Protein AF-A0A534DNY2-F1 (afdb_monomer_lite)

Foldseek 3Di:
DLVLVLVLQLVLLVVLPVPDDLLVQLVQLVVQLVVVVVVVDDDPLNVVSPVQSPDPDVVSVCCLNNNPDPNSSVSSVPRSRSVVDDPVRSVVSVVVSVD

Structure (mmCIF, N/CA/C/O backbone):
data_AF-A0A534DNY2-F1
#
_entry.id   AF-A0A534DNY2-F1
#
loop_
_atom_site.group_PDB
_atom_site.id
_atom_site.type_symbol
_atom_site.label_atom_id
_atom_site.label_alt_id
_atom_site.label_comp_id
_atom_site.label_asym_id
_atom_site.label_entity_id
_atom_site.label_seq_id
_atom_site.pdbx_PDB_ins_code
_atom_site.Cartn_x
_atom_site.Cartn_y
_atom_site.Cartn_z
_atom_site.occupancy
_atom_site.B_iso_or_equiv
_atom_site.auth_seq_id
_atom_site.auth_comp_id
_atom_site.auth_asym_id
_atom_site.auth_atom_id
_atom_site.pdbx_PDB_model_num
ATOM 1 N N . MET A 1 1 ? 18.715 7.472 0.166 1.00 58.56 1 MET A N 1
ATOM 2 C CA . MET A 1 1 ? 17.621 8.016 -0.671 1.00 58.56 1 MET A CA 1
ATOM 3 C C . MET A 1 1 ? 16.550 6.997 -1.073 1.00 58.56 1 MET A C 1
ATOM 5 O O . MET A 1 1 ? 15.435 7.137 -0.596 1.00 58.56 1 MET A O 1
ATOM 9 N N . HIS A 1 2 ? 16.817 5.968 -1.900 1.00 68.69 2 HIS A N 1
ATOM 10 C CA . HIS A 1 2 ? 15.750 5.026 -2.321 1.00 68.69 2 HIS A CA 1
ATOM 11 C C . HIS A 1 2 ? 15.226 4.132 -1.180 1.00 68.69 2 HIS A C 1
ATOM 13 O O . HIS A 1 2 ? 14.023 3.907 -1.088 1.00 68.69 2 HIS A O 1
ATOM 19 N N . HIS A 1 3 ? 16.110 3.681 -0.283 1.00 77.69 3 HIS A N 1
ATOM 20 C CA . HIS A 1 3 ? 15.731 2.855 0.870 1.00 77.69 3 HIS A CA 1
ATOM 21 C C . HIS A 1 3 ? 14.932 3.619 1.936 1.00 77.69 3 HIS A C 1
ATOM 23 O O . HIS A 1 3 ? 13.964 3.082 2.459 1.00 77.69 3 HIS A O 1
ATOM 29 N N . GLU A 1 4 ? 15.287 4.872 2.234 1.00 84.75 4 GLU A N 1
ATOM 30 C CA . GLU A 1 4 ? 14.570 5.692 3.229 1.00 84.75 4 GLU A CA 1
ATOM 31 C C . GLU A 1 4 ? 13.147 6.017 2.763 1.00 84.75 4 GLU A C 1
ATOM 33 O O . GLU A 1 4 ? 12.193 5.908 3.530 1.00 84.75 4 GLU A O 1
ATOM 38 N N . LEU A 1 5 ? 12.989 6.349 1.475 1.00 88.12 5 LEU A N 1
ATOM 39 C CA . LEU A 1 5 ? 11.675 6.590 0.878 1.00 88.12 5 LEU A CA 1
ATOM 40 C C . LEU A 1 5 ? 10.803 5.331 0.874 1.00 88.12 5 LEU A C 1
ATOM 42 O O . LEU A 1 5 ? 9.593 5.432 1.083 1.00 88.12 5 LEU A O 1
ATOM 46 N N . ASP A 1 6 ? 11.385 4.155 0.626 1.00 92.69 6 ASP A N 1
ATOM 47 C CA . ASP A 1 6 ? 10.641 2.899 0.739 1.00 92.69 6 ASP A CA 1
ATOM 48 C C . ASP A 1 6 ? 10.231 2.607 2.187 1.00 92.69 6 ASP A C 1
ATOM 50 O O . ASP A 1 6 ? 9.070 2.291 2.435 1.00 92.69 6 ASP A O 1
ATOM 54 N N . GLU A 1 7 ? 11.132 2.781 3.154 1.00 93.00 7 GLU A N 1
ATOM 55 C CA . GLU A 1 7 ? 10.839 2.511 4.566 1.00 93.00 7 GLU A CA 1
ATOM 56 C C . GLU A 1 7 ? 9.743 3.441 5.115 1.00 93.00 7 GLU A C 1
ATOM 58 O O . GLU A 1 7 ? 8.852 3.002 5.849 1.00 93.00 7 GLU A O 1
ATOM 63 N N . LEU A 1 8 ? 9.724 4.705 4.684 1.00 92.19 8 LEU A N 1
ATOM 64 C CA . LEU A 1 8 ? 8.632 5.639 4.956 1.00 92.19 8 LEU A CA 1
ATOM 65 C C . LEU A 1 8 ? 7.297 5.135 4.387 1.00 92.19 8 LEU A C 1
ATOM 67 O O . LEU A 1 8 ? 6.286 5.090 5.092 1.00 92.19 8 LEU A O 1
ATOM 71 N N . ARG A 1 9 ? 7.278 4.695 3.125 1.00 93.12 9 ARG A N 1
ATOM 72 C CA . ARG A 1 9 ? 6.070 4.136 2.492 1.00 93.12 9 ARG A CA 1
ATOM 73 C C . ARG A 1 9 ? 5.616 2.847 3.165 1.00 93.12 9 ARG A C 1
ATOM 75 O O . ARG A 1 9 ? 4.415 2.643 3.316 1.00 93.12 9 ARG A O 1
ATOM 82 N N . ARG A 1 10 ? 6.550 2.007 3.613 1.00 95.88 10 ARG A N 1
ATOM 83 C CA . ARG A 1 10 ? 6.274 0.798 4.398 1.00 95.88 10 ARG A CA 1
ATOM 84 C C . ARG A 1 10 ? 5.683 1.144 5.766 1.00 95.88 10 ARG A C 1
ATOM 86 O O . ARG A 1 10 ? 4.764 0.470 6.219 1.00 95.88 10 ARG A O 1
ATOM 93 N N . THR A 1 11 ? 6.145 2.221 6.398 1.00 94.88 11 THR A N 1
ATOM 94 C CA . THR A 1 11 ? 5.581 2.735 7.656 1.00 94.88 11 THR A CA 1
ATOM 95 C C . THR A 1 11 ? 4.155 3.249 7.457 1.00 94.88 11 THR A C 1
ATOM 97 O O . THR A 1 11 ? 3.259 2.896 8.223 1.00 94.88 11 THR A O 1
ATOM 100 N N . MET A 1 12 ? 3.896 3.995 6.378 1.00 94.62 12 MET A N 1
ATOM 101 C CA . MET A 1 12 ? 2.531 4.379 5.996 1.00 94.62 12 MET A CA 1
ATOM 102 C C . MET A 1 12 ? 1.658 3.153 5.706 1.00 94.62 12 MET A C 1
ATOM 104 O O . MET A 1 12 ? 0.508 3.107 6.134 1.00 94.62 12 MET A O 1
ATOM 108 N N . ALA A 1 13 ? 2.196 2.146 5.012 1.00 96.12 13 ALA A N 1
ATOM 109 C CA . ALA A 1 13 ? 1.496 0.899 4.726 1.00 96.12 13 ALA A CA 1
ATOM 110 C C . ALA A 1 13 ? 1.119 0.153 6.013 1.00 96.12 13 ALA A C 1
ATOM 112 O O . ALA A 1 13 ? -0.015 -0.300 6.146 1.00 96.12 13 ALA A O 1
ATOM 113 N N . LEU A 1 14 ? 2.033 0.085 6.984 1.00 96.38 14 LEU A N 1
ATOM 114 C CA . LEU A 1 14 ? 1.776 -0.499 8.299 1.00 96.38 14 LEU A CA 1
ATOM 115 C C . LEU A 1 14 ? 0.638 0.226 9.023 1.00 96.38 14 LEU A C 1
ATOM 117 O O . LEU A 1 14 ? -0.231 -0.423 9.602 1.00 96.38 14 LEU A O 1
ATOM 121 N N . GLU A 1 15 ? 0.615 1.556 8.965 1.00 95.50 15 GLU A N 1
ATOM 122 C CA . GLU A 1 15 ? -0.452 2.336 9.589 1.00 95.50 15 GLU A CA 1
ATOM 123 C C . GLU A 1 15 ? -1.804 2.133 8.900 1.00 95.50 15 GLU A C 1
ATOM 125 O O . GLU A 1 15 ? -2.833 2.043 9.567 1.00 95.50 15 GLU A O 1
ATOM 130 N N . VAL A 1 16 ? -1.809 1.991 7.572 1.00 96.50 16 VAL A N 1
ATOM 131 C CA . VAL A 1 16 ? -3.013 1.630 6.817 1.00 96.50 16 VAL A CA 1
ATOM 132 C C . VAL A 1 16 ? -3.518 0.245 7.235 1.00 96.50 16 VAL A C 1
ATOM 134 O O . VAL A 1 16 ? -4.685 0.114 7.592 1.00 96.50 16 VAL A O 1
ATOM 137 N N . VAL A 1 17 ? -2.649 -0.770 7.261 1.00 96.62 17 VAL A N 1
ATOM 138 C CA . VAL A 1 17 ? -3.022 -2.150 7.635 1.00 96.62 17 VAL A CA 1
ATOM 139 C C . VAL A 1 17 ? -3.556 -2.236 9.069 1.00 96.62 17 VAL A C 1
ATOM 141 O O . VAL A 1 17 ? -4.433 -3.045 9.350 1.00 96.62 17 VAL A O 1
ATOM 144 N N . ARG A 1 18 ? -3.079 -1.385 9.984 1.00 95.69 18 ARG A N 1
ATOM 145 C CA . ARG A 1 18 ? -3.587 -1.325 11.365 1.00 95.69 18 ARG A CA 1
ATOM 146 C C . ARG A 1 18 ? -4.984 -0.719 11.491 1.00 95.69 18 ARG A C 1
ATOM 148 O O . ARG A 1 18 ? -5.678 -1.027 12.455 1.00 95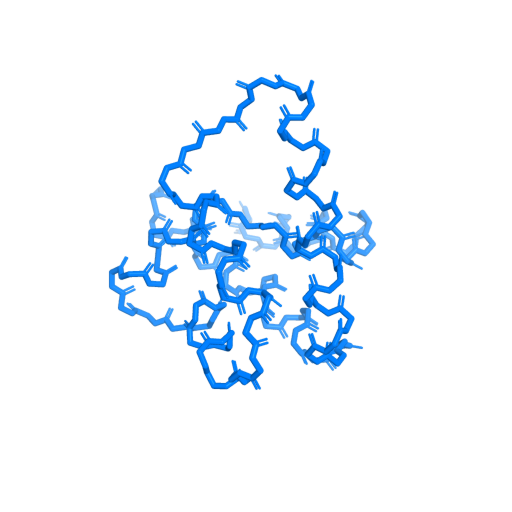.69 18 ARG A O 1
ATOM 155 N N . ARG A 1 19 ? -5.366 0.182 10.582 1.00 95.50 19 ARG A N 1
ATOM 156 C CA . ARG A 1 19 ? -6.588 0.998 10.699 1.00 95.50 19 ARG A CA 1
ATOM 157 C C . ARG A 1 19 ? -7.727 0.542 9.797 1.00 95.50 19 ARG A C 1
ATOM 159 O O . ARG A 1 19 ? -8.876 0.836 10.109 1.00 95.50 19 ARG A O 1
ATOM 166 N N . PHE A 1 20 ? -7.415 -0.124 8.691 1.00 96.88 20 PHE A N 1
ATOM 167 C CA . PHE A 1 20 ? -8.378 -0.437 7.643 1.00 96.88 20 PHE A CA 1
ATOM 168 C C . PHE A 1 20 ? -8.395 -1.929 7.342 1.00 96.88 20 PHE A C 1
ATOM 170 O O . PHE A 1 20 ? -7.371 -2.610 7.363 1.00 96.88 20 PHE A O 1
ATOM 177 N N . THR A 1 21 ? -9.578 -2.432 7.020 1.00 97.50 21 THR A N 1
ATOM 178 C CA . THR A 1 21 ? -9.762 -3.809 6.566 1.00 97.50 21 THR A CA 1
ATOM 179 C C . THR A 1 21 ? -9.160 -4.008 5.169 1.00 97.50 21 THR A C 1
ATOM 181 O O . THR A 1 21 ? -9.118 -3.059 4.378 1.00 97.50 21 THR A O 1
ATOM 184 N N . PRO A 1 22 ? -8.778 -5.242 4.788 1.00 97.75 22 PRO A N 1
ATOM 185 C CA . PRO A 1 22 ? -8.329 -5.540 3.425 1.00 97.75 22 PRO A CA 1
ATOM 186 C C . PRO A 1 22 ? -9.305 -5.047 2.355 1.00 97.75 22 PRO A C 1
ATOM 188 O O . PRO A 1 22 ? -8.898 -4.463 1.354 1.00 97.75 22 PRO A O 1
ATOM 191 N N . ARG A 1 23 ? -10.615 -5.185 2.601 1.00 97.06 23 ARG A N 1
ATOM 192 C CA . ARG A 1 23 ? -11.664 -4.705 1.694 1.00 97.06 23 ARG A CA 1
ATOM 193 C C . ARG A 1 23 ? -11.597 -3.193 1.458 1.00 97.06 23 ARG A C 1
ATOM 195 O O . ARG A 1 23 ? -11.723 -2.747 0.321 1.00 97.06 23 ARG A O 1
ATOM 202 N N . GLU A 1 24 ? -11.415 -2.403 2.513 1.00 97.31 24 GLU A N 1
ATOM 203 C CA . GLU A 1 24 ? -11.299 -0.940 2.411 1.00 97.31 24 GLU A CA 1
ATOM 204 C C . GLU A 1 24 ? -10.009 -0.526 1.702 1.00 97.31 24 GLU A C 1
ATOM 206 O O . GLU A 1 24 ? -10.022 0.381 0.868 1.00 97.31 24 GLU A O 1
ATOM 211 N N . ILE A 1 25 ? -8.911 -1.236 1.973 1.00 98.06 25 ILE A N 1
ATOM 212 C CA . ILE A 1 25 ? -7.622 -1.030 1.307 1.00 98.06 25 ILE A CA 1
ATOM 213 C C . ILE A 1 25 ? -7.754 -1.272 -0.197 1.00 98.06 25 ILE A C 1
ATOM 215 O O . ILE A 1 25 ? -7.404 -0.392 -0.985 1.00 98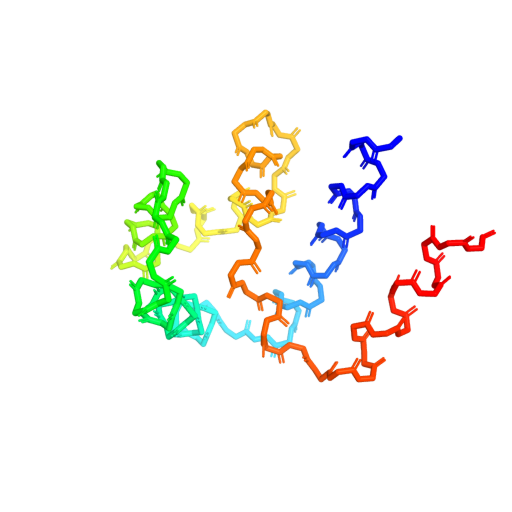.06 25 ILE A O 1
ATOM 219 N N . ARG A 1 26 ? -8.324 -2.411 -0.607 1.00 98.06 26 ARG A N 1
ATOM 220 C CA . ARG A 1 26 ? -8.586 -2.741 -2.019 1.00 98.06 26 ARG A CA 1
ATOM 221 C C . ARG A 1 26 ? -9.432 -1.666 -2.695 1.00 98.06 26 ARG A C 1
ATOM 223 O O . ARG A 1 26 ? -9.056 -1.158 -3.750 1.00 98.06 26 ARG A O 1
ATOM 230 N N . ALA A 1 27 ? -10.529 -1.258 -2.056 1.00 96.38 27 ALA A N 1
ATOM 231 C CA . ALA A 1 27 ? -11.405 -0.213 -2.579 1.00 96.38 27 ALA A CA 1
ATOM 232 C C . ALA A 1 27 ? -10.660 1.116 -2.796 1.00 96.38 27 ALA A C 1
ATOM 234 O O . ALA A 1 27 ? -10.823 1.750 -3.843 1.00 96.38 27 ALA A O 1
ATOM 235 N N . GLN A 1 28 ? -9.799 1.521 -1.855 1.00 95.56 28 GLN A N 1
ATOM 236 C CA . GLN A 1 28 ? -8.981 2.719 -2.030 1.00 95.56 28 GLN A CA 1
ATOM 237 C C . GLN A 1 28 ? -7.990 2.570 -3.183 1.00 95.56 28 GLN A C 1
ATOM 239 O O . GLN A 1 28 ? -7.855 3.504 -3.980 1.00 95.56 28 GLN A O 1
ATOM 244 N N . ILE A 1 29 ? -7.279 1.441 -3.256 1.00 96.25 29 ILE A N 1
ATOM 245 C CA . ILE A 1 29 ? -6.280 1.191 -4.298 1.00 96.25 29 ILE A CA 1
ATOM 246 C C . ILE A 1 29 ? -6.937 1.358 -5.668 1.00 96.25 29 ILE A C 1
ATOM 248 O O . ILE A 1 29 ? -6.491 2.190 -6.458 1.00 96.25 29 ILE A O 1
ATOM 252 N N . LEU A 1 30 ? -8.061 0.679 -5.904 1.00 95.62 30 LEU A N 1
ATOM 253 C CA . LEU A 1 30 ? -8.806 0.770 -7.160 1.00 95.62 30 LEU A CA 1
ATOM 254 C C . LEU A 1 30 ? -9.285 2.199 -7.445 1.00 95.62 30 LEU A C 1
ATOM 256 O O . LEU A 1 30 ? -9.095 2.709 -8.551 1.00 95.62 30 LEU A O 1
ATOM 260 N N . ALA A 1 31 ? -9.836 2.900 -6.449 1.00 93.94 31 ALA A N 1
ATOM 261 C CA . ALA A 1 31 ? -10.273 4.287 -6.613 1.00 93.94 31 ALA A CA 1
ATOM 262 C C . ALA A 1 31 ? -9.118 5.226 -7.011 1.00 93.94 31 ALA A C 1
ATOM 264 O O . ALA A 1 31 ? -9.291 6.110 -7.859 1.00 93.94 31 ALA A O 1
ATOM 265 N N . ASN A 1 32 ? -7.936 5.037 -6.422 1.00 92.75 32 ASN A N 1
ATOM 266 C CA . ASN A 1 32 ? -6.735 5.800 -6.749 1.00 92.75 32 ASN A CA 1
ATOM 267 C C . ASN A 1 32 ? -6.211 5.471 -8.148 1.00 92.75 32 ASN A C 1
ATOM 269 O O . ASN A 1 32 ? -5.988 6.395 -8.932 1.00 92.75 32 ASN A O 1
ATOM 273 N N . LEU A 1 33 ? -6.100 4.188 -8.499 1.00 92.88 33 LEU A N 1
ATOM 274 C CA . LEU A 1 33 ? -5.671 3.756 -9.831 1.00 92.88 33 LEU A CA 1
ATOM 275 C C . LEU A 1 33 ? -6.614 4.287 -10.921 1.00 92.88 33 LEU A C 1
ATOM 277 O O . LEU A 1 33 ? -6.153 4.820 -11.930 1.00 92.88 33 LEU A O 1
ATOM 281 N N . HIS A 1 34 ? -7.932 4.260 -10.697 1.00 91.75 34 HIS A N 1
ATOM 282 C CA . HIS A 1 34 ? -8.912 4.856 -11.611 1.00 91.75 34 HIS A CA 1
ATOM 283 C C . HIS A 1 34 ? -8.760 6.375 -11.767 1.00 91.75 34 HIS A C 1
ATOM 285 O O . HIS A 1 34 ? -9.058 6.919 -12.836 1.00 91.75 34 HIS A O 1
ATOM 291 N N . ARG A 1 35 ? -8.335 7.098 -10.723 1.00 89.81 35 ARG A N 1
ATOM 292 C CA . ARG A 1 35 ? -8.032 8.534 -10.832 1.00 89.81 35 ARG A CA 1
ATOM 293 C C . ARG A 1 35 ? -6.748 8.779 -11.617 1.00 89.81 35 ARG A C 1
ATOM 295 O O . ARG A 1 35 ? -6.767 9.605 -12.523 1.00 89.81 35 ARG A O 1
ATOM 302 N N . TRP A 1 36 ? -5.673 8.052 -11.325 1.00 88.56 36 TRP A N 1
ATOM 303 C CA . TRP A 1 36 ? -4.388 8.219 -12.011 1.00 88.56 36 TRP A CA 1
ATOM 304 C C . TRP A 1 36 ? -4.458 7.831 -13.487 1.00 88.56 36 TRP A C 1
ATOM 306 O O . TRP A 1 36 ? -3.933 8.548 -14.337 1.00 88.56 36 TRP A O 1
ATOM 316 N N . ARG A 1 37 ? -5.221 6.781 -13.819 1.00 86.94 37 ARG A N 1
ATOM 317 C CA . ARG A 1 37 ? -5.497 6.392 -15.208 1.00 86.94 37 ARG A CA 1
ATOM 318 C C . ARG A 1 37 ? -6.123 7.530 -16.012 1.00 86.94 37 ARG A C 1
ATOM 320 O O . ARG A 1 37 ? -5.754 7.743 -17.160 1.00 86.94 37 ARG A O 1
ATOM 327 N N . ARG A 1 38 ? -7.040 8.293 -15.405 1.00 86.44 38 ARG A N 1
ATOM 328 C CA . ARG A 1 38 ? -7.658 9.472 -16.037 1.00 86.44 38 ARG A CA 1
ATOM 329 C C . ARG A 1 38 ? -6.689 10.643 -16.221 1.00 86.44 38 ARG A C 1
ATOM 331 O O . ARG A 1 38 ? -6.949 11.501 -17.052 1.00 86.44 38 ARG A O 1
ATOM 338 N N . GLN A 1 39 ? -5.588 10.672 -15.474 1.00 85.62 39 GLN A N 1
ATOM 339 C CA . GLN A 1 39 ? -4.529 11.681 -15.576 1.00 85.62 39 GLN A CA 1
ATOM 340 C C . GLN A 1 39 ? -3.417 11.279 -16.563 1.00 85.62 39 GLN A C 1
ATOM 342 O O . GLN A 1 39 ? -2.444 12.010 -16.712 1.00 85.62 39 GLN A O 1
ATOM 347 N N . GLY A 1 40 ? -3.554 10.133 -17.244 1.00 81.44 40 GLY A N 1
ATOM 348 C CA . GLY A 1 40 ? -2.628 9.685 -18.289 1.00 81.44 40 GLY A CA 1
ATOM 349 C C . GLY A 1 40 ? -1.357 9.000 -17.782 1.00 81.44 40 GLY A C 1
ATOM 350 O O . GLY A 1 40 ? -0.492 8.670 -18.588 1.00 81.44 40 GLY A O 1
ATOM 351 N N . VAL A 1 41 ? -1.234 8.750 -16.474 1.00 70.50 41 VAL A N 1
ATOM 352 C CA . VAL A 1 41 ? -0.086 8.034 -15.901 1.00 70.50 41 VAL A CA 1
ATOM 353 C C . VAL A 1 41 ? -0.461 6.563 -15.728 1.00 70.50 41 VAL A C 1
ATOM 355 O O . VAL A 1 41 ? -1.323 6.226 -14.915 1.00 70.50 41 VAL A O 1
ATOM 358 N N . TRP A 1 42 ? 0.169 5.683 -16.509 1.00 73.50 42 TRP A N 1
ATOM 359 C CA . TRP A 1 42 ? -0.020 4.233 -16.423 1.00 73.50 42 TRP A CA 1
ATOM 360 C C . TRP A 1 42 ? 1.311 3.505 -16.623 1.00 73.50 42 TRP A C 1
ATOM 362 O O . TRP A 1 42 ? 2.009 3.746 -17.605 1.00 73.50 42 TRP A O 1
ATOM 372 N N . GLY A 1 43 ? 1.661 2.607 -15.703 1.00 78.69 43 GLY A N 1
ATOM 373 C CA . GLY A 1 43 ? 2.885 1.801 -15.763 1.00 78.69 43 GLY A CA 1
ATOM 374 C C . GLY A 1 43 ? 2.651 0.370 -15.280 1.00 78.69 43 GLY A C 1
ATOM 375 O O . GLY A 1 43 ? 1.580 0.059 -14.766 1.00 78.69 43 GLY A O 1
ATOM 376 N N . ALA A 1 44 ? 3.653 -0.503 -15.419 1.00 84.94 44 ALA A N 1
ATOM 377 C CA . ALA A 1 44 ? 3.541 -1.926 -15.065 1.00 84.94 44 ALA A CA 1
ATOM 378 C C . ALA A 1 44 ? 3.048 -2.152 -13.621 1.00 84.94 44 ALA A C 1
ATOM 380 O O . ALA A 1 44 ? 2.085 -2.884 -13.413 1.00 84.94 44 ALA A O 1
ATOM 381 N N . ALA A 1 45 ? 3.595 -1.404 -12.657 1.00 86.81 45 ALA A N 1
ATOM 382 C CA . ALA A 1 45 ? 3.193 -1.491 -11.251 1.00 86.81 45 ALA A CA 1
ATOM 383 C C . ALA A 1 45 ? 1.705 -1.163 -11.006 1.00 86.81 45 ALA A C 1
ATOM 385 O O . ALA A 1 45 ? 1.126 -1.621 -10.030 1.00 86.81 45 ALA A O 1
ATOM 386 N N . TYR A 1 46 ? 1.061 -0.387 -11.885 1.00 89.81 46 TYR A N 1
ATOM 387 C CA . TYR A 1 46 ? -0.343 0.012 -11.729 1.00 89.81 46 TYR A CA 1
ATOM 388 C C . TYR A 1 46 ? -1.262 -1.157 -12.047 1.00 89.81 46 TYR A C 1
ATOM 390 O O . TYR A 1 46 ? -2.249 -1.369 -11.349 1.00 89.81 46 TYR A O 1
ATOM 398 N N . LYS A 1 47 ? -0.915 -1.912 -13.095 1.00 91.94 47 LYS A N 1
ATOM 399 C CA . LYS A 1 47 ? -1.622 -3.137 -13.443 1.00 91.94 47 LYS A CA 1
ATOM 400 C C . LYS A 1 47 ? -1.462 -4.174 -12.337 1.00 91.94 47 LYS A C 1
ATOM 402 O O . LYS A 1 47 ? -2.454 -4.728 -11.903 1.00 91.94 47 LYS A O 1
ATOM 407 N N . GLU A 1 48 ? -0.252 -4.351 -11.820 1.00 95.56 48 GLU A N 1
ATOM 408 C CA . GLU A 1 48 ? -0.013 -5.292 -10.721 1.00 95.56 48 GLU A CA 1
ATOM 409 C C . GLU A 1 48 ? -0.794 -4.914 -9.456 1.00 95.56 48 GLU A C 1
ATOM 411 O O . GLU A 1 48 ? -1.42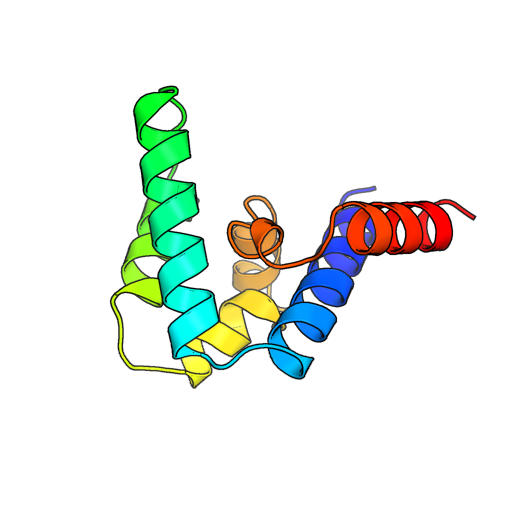8 -5.766 -8.849 1.00 95.56 48 GLU A O 1
ATOM 416 N N . TRP A 1 49 ? -0.840 -3.628 -9.089 1.00 96.44 49 TRP A N 1
ATOM 417 C CA . TRP A 1 49 ? -1.693 -3.178 -7.985 1.00 96.44 49 TRP A CA 1
ATOM 418 C C . TRP A 1 49 ? -3.185 -3.387 -8.249 1.00 96.44 49 TRP A C 1
ATOM 420 O O . TRP A 1 49 ? -3.928 -3.635 -7.300 1.00 96.44 49 TRP A O 1
ATOM 430 N N . GLN A 1 50 ? -3.632 -3.262 -9.501 1.00 95.50 50 GLN A N 1
ATOM 431 C CA . GLN A 1 50 ? -5.010 -3.561 -9.880 1.00 95.50 50 GLN A CA 1
ATOM 432 C C . GLN A 1 50 ? -5.299 -5.056 -9.710 1.00 95.50 50 GLN A C 1
ATOM 434 O O . GLN A 1 50 ? -6.259 -5.392 -9.027 1.00 95.50 50 GLN A O 1
ATOM 439 N N . ASP A 1 51 ? -4.440 -5.921 -10.249 1.00 96.62 51 ASP A N 1
ATOM 440 C CA . ASP A 1 51 ? -4.576 -7.378 -10.170 1.00 96.62 51 ASP A CA 1
ATOM 441 C C . ASP A 1 51 ? -4.593 -7.839 -8.697 1.00 96.62 51 ASP A C 1
ATOM 443 O O . ASP A 1 51 ? -5.509 -8.548 -8.276 1.00 96.62 51 ASP A O 1
ATOM 447 N N . ILE A 1 52 ? -3.661 -7.332 -7.875 1.00 97.25 52 ILE A N 1
ATOM 448 C CA . ILE A 1 52 ? -3.618 -7.591 -6.427 1.00 97.25 52 ILE A CA 1
ATOM 449 C C . ILE A 1 52 ? -4.914 -7.136 -5.760 1.00 97.25 52 ILE A C 1
ATOM 451 O O . ILE A 1 52 ? -5.458 -7.872 -4.945 1.00 97.25 52 ILE A O 1
ATOM 455 N N . ALA A 1 53 ? -5.415 -5.932 -6.064 1.00 96.56 53 ALA A N 1
ATOM 456 C CA . ALA A 1 53 ? -6.588 -5.368 -5.397 1.00 96.56 53 ALA A CA 1
ATOM 457 C C . ALA A 1 53 ? -7.914 -6.023 -5.821 1.00 96.56 53 ALA A C 1
ATOM 459 O O . ALA A 1 53 ? -8.823 -6.108 -4.993 1.00 96.56 53 ALA A O 1
ATOM 460 N N . GLU A 1 54 ? -8.023 -6.486 -7.068 1.00 96.88 54 GLU A N 1
ATOM 461 C CA . GLU A 1 54 ? -9.166 -7.250 -7.591 1.00 96.88 54 GLU A CA 1
ATOM 462 C C . GLU A 1 54 ? -9.181 -8.702 -7.087 1.00 96.88 54 GLU A C 1
ATOM 464 O O . GLU A 1 54 ? -10.247 -9.317 -7.018 1.00 96.88 54 GLU A O 1
ATOM 469 N N . GLY A 1 55 ? -8.021 -9.236 -6.693 1.00 94.69 55 GLY A N 1
ATOM 470 C CA . GLY A 1 55 ? -7.897 -10.542 -6.055 1.00 94.69 55 GLY A CA 1
ATOM 471 C C . GLY A 1 55 ? -8.572 -10.637 -4.679 1.00 94.69 55 GLY A C 1
ATOM 472 O O . GLY A 1 55 ? -8.961 -9.644 -4.061 1.00 94.69 55 GLY A O 1
ATOM 473 N N . LEU A 1 56 ? -8.687 -11.871 -4.178 1.00 91.81 56 LEU A N 1
ATOM 474 C CA . LEU A 1 56 ? -9.234 -12.185 -2.847 1.00 91.81 56 LEU A CA 1
ATOM 475 C C . LEU A 1 56 ? -8.155 -12.606 -1.835 1.00 91.81 56 LEU A C 1
ATOM 477 O O . LEU A 1 56 ? -8.477 -12.871 -0.680 1.00 91.81 56 LEU A O 1
ATOM 481 N N . ASP A 1 57 ? -6.891 -12.683 -2.257 1.00 97.12 57 ASP A N 1
ATOM 482 C CA . ASP A 1 57 ? -5.782 -13.085 -1.393 1.00 97.12 57 ASP A CA 1
ATOM 483 C C . ASP A 1 57 ? -5.272 -11.888 -0.578 1.00 97.12 57 ASP A C 1
ATOM 485 O O . ASP A 1 57 ? -4.601 -10.982 -1.084 1.00 97.12 57 ASP A O 1
ATOM 489 N N . ASP A 1 58 ? -5.639 -11.846 0.701 1.00 97.56 58 ASP A N 1
ATOM 490 C CA . ASP A 1 58 ? -5.177 -10.814 1.633 1.00 97.56 58 ASP A CA 1
ATOM 491 C C . ASP A 1 58 ? -3.686 -10.956 1.971 1.00 97.56 58 ASP A C 1
ATOM 493 O O . ASP A 1 58 ? -3.025 -9.958 2.260 1.00 97.56 58 ASP A O 1
ATOM 497 N N . GLY A 1 59 ? -3.132 -12.168 1.882 1.00 97.75 59 GLY A N 1
ATOM 498 C CA . GLY A 1 59 ? -1.704 -12.417 2.040 1.00 97.75 59 GLY A CA 1
ATOM 499 C C . GLY A 1 59 ? -0.891 -11.749 0.936 1.00 97.75 59 GLY A C 1
ATOM 500 O O . GLY A 1 59 ? 0.096 -11.078 1.234 1.00 97.75 59 GLY A O 1
ATOM 501 N N . GLU A 1 60 ? -1.342 -11.848 -0.315 1.00 97.62 60 GLU A N 1
ATOM 502 C CA . GLU A 1 60 ? -0.720 -11.168 -1.458 1.00 97.62 60 GLU A CA 1
ATOM 503 C C . GLU A 1 60 ? -0.759 -9.639 -1.299 1.00 97.62 60 GLU A C 1
ATOM 505 O O . GLU A 1 60 ? 0.258 -8.957 -1.469 1.00 97.62 60 GLU A O 1
ATOM 510 N N . LEU A 1 61 ? -1.905 -9.096 -0.873 1.00 98.25 61 LEU A N 1
ATOM 511 C CA . LEU A 1 61 ? -2.057 -7.668 -0.589 1.00 98.25 61 LEU A CA 1
ATOM 512 C C . LEU A 1 61 ? -1.073 -7.197 0.493 1.00 98.25 61 LEU A C 1
ATOM 514 O O . LEU A 1 61 ? -0.378 -6.192 0.319 1.00 98.25 61 LEU A O 1
ATOM 518 N N . PHE A 1 62 ? -0.987 -7.920 1.609 1.00 98.06 62 PHE A N 1
ATOM 519 C CA . PHE A 1 62 ? -0.085 -7.563 2.700 1.00 98.06 62 PHE A CA 1
ATOM 520 C C . PHE A 1 62 ? 1.386 -7.767 2.344 1.00 98.06 62 PHE A C 1
ATOM 522 O O . PHE A 1 62 ? 2.215 -6.958 2.763 1.00 98.06 62 PHE A O 1
ATOM 529 N N . ALA A 1 63 ? 1.721 -8.779 1.545 1.00 97.88 63 ALA A N 1
ATOM 530 C CA . ALA A 1 63 ? 3.075 -8.983 1.045 1.00 97.88 63 ALA A CA 1
ATOM 531 C C . ALA A 1 63 ? 3.528 -7.793 0.186 1.00 97.88 63 ALA A C 1
ATOM 533 O O . ALA A 1 63 ? 4.598 -7.236 0.433 1.00 97.88 63 ALA A O 1
ATOM 534 N N . ALA A 1 64 ? 2.683 -7.311 -0.728 1.00 97.38 64 ALA A N 1
ATOM 535 C CA . ALA A 1 64 ? 2.980 -6.121 -1.527 1.00 97.38 64 ALA A CA 1
ATOM 536 C C . ALA A 1 64 ? 3.128 -4.849 -0.668 1.00 97.38 64 ALA A C 1
ATOM 538 O O . ALA A 1 64 ? 3.993 -4.005 -0.913 1.00 97.38 64 ALA A O 1
ATOM 539 N N . MET A 1 65 ? 2.308 -4.709 0.377 1.00 97.56 65 MET A N 1
ATOM 540 C CA . MET A 1 65 ? 2.321 -3.539 1.259 1.00 97.56 65 MET A CA 1
ATOM 541 C C . MET A 1 65 ? 3.481 -3.530 2.264 1.00 97.56 65 MET A C 1
ATOM 543 O O . MET A 1 65 ? 4.051 -2.472 2.521 1.00 97.56 65 MET A O 1
ATOM 547 N N . LEU A 1 66 ? 3.838 -4.675 2.845 1.00 97.44 66 LEU A N 1
ATOM 548 C CA . LEU A 1 66 ? 4.723 -4.762 4.017 1.00 97.44 66 LEU A CA 1
ATOM 549 C C . LEU A 1 66 ? 6.006 -5.561 3.771 1.00 97.44 66 LEU A C 1
ATOM 551 O O . LEU A 1 66 ? 6.931 -5.471 4.585 1.00 97.44 66 LEU A O 1
ATOM 555 N N . GLY A 1 67 ? 6.067 -6.327 2.679 1.00 96.50 67 GLY A N 1
ATOM 556 C CA . GLY A 1 67 ? 7.196 -7.182 2.325 1.00 96.50 67 GLY A CA 1
ATOM 557 C C . GLY A 1 67 ? 8.493 -6.399 2.144 1.00 96.50 67 GLY A C 1
ATOM 558 O O . GLY A 1 67 ? 8.487 -5.206 1.845 1.00 96.50 67 GLY A O 1
ATOM 559 N N . ARG A 1 68 ? 9.627 -7.064 2.347 1.00 95.31 68 ARG A N 1
ATOM 560 C CA . ARG A 1 68 ? 10.966 -6.458 2.218 1.00 95.31 68 ARG A CA 1
ATOM 561 C C . ARG A 1 68 ? 11.725 -6.937 0.981 1.00 95.31 68 ARG A C 1
ATOM 563 O O . ARG A 1 68 ? 12.847 -6.495 0.766 1.00 95.31 68 ARG A O 1
ATOM 570 N N . ASP A 1 69 ? 11.134 -7.840 0.205 1.00 94.56 69 ASP A N 1
ATOM 571 C CA . ASP A 1 69 ? 11.707 -8.281 -1.061 1.00 94.56 69 ASP A CA 1
ATOM 572 C C . ASP A 1 69 ? 11.661 -7.169 -2.122 1.00 94.56 69 ASP A C 1
ATOM 574 O O . ASP A 1 69 ? 10.935 -6.176 -2.004 1.00 94.56 69 ASP A O 1
ATOM 578 N N . GLU A 1 70 ? 12.462 -7.341 -3.172 1.00 93.25 70 GLU A N 1
ATOM 579 C CA . GLU A 1 70 ? 12.577 -6.370 -4.263 1.00 93.25 70 GLU A CA 1
ATOM 580 C C . GLU A 1 70 ? 11.235 -6.090 -4.945 1.00 93.25 70 GLU A C 1
ATOM 582 O O . GLU A 1 70 ? 10.991 -4.967 -5.392 1.00 93.25 70 GLU A O 1
ATOM 587 N N . ASN A 1 71 ? 10.345 -7.085 -4.998 1.00 93.56 71 ASN A N 1
ATOM 588 C CA . ASN A 1 71 ? 9.039 -6.937 -5.616 1.00 93.56 71 ASN A CA 1
ATOM 589 C C . ASN A 1 71 ? 8.155 -5.975 -4.811 1.00 93.56 71 ASN A C 1
ATOM 591 O O . ASN A 1 71 ? 7.609 -5.024 -5.369 1.00 93.56 71 ASN A O 1
ATOM 595 N N . ALA A 1 72 ? 8.082 -6.159 -3.494 1.00 95.31 72 ALA A N 1
ATOM 596 C CA . ALA A 1 72 ? 7.342 -5.292 -2.588 1.00 95.31 72 ALA A CA 1
ATOM 597 C C . ALA A 1 72 ? 7.920 -3.864 -2.560 1.00 95.31 72 ALA A C 1
ATOM 599 O O . ALA A 1 72 ? 7.167 -2.890 -2.630 1.00 95.31 72 ALA A O 1
ATOM 600 N N . VAL A 1 73 ? 9.252 -3.726 -2.539 1.00 94.31 73 VAL A N 1
ATOM 601 C CA . VAL A 1 73 ? 9.946 -2.423 -2.613 1.00 94.31 73 VAL A CA 1
ATOM 602 C C . VAL A 1 73 ? 9.611 -1.697 -3.919 1.00 94.31 73 VAL A C 1
ATOM 604 O O . VAL A 1 73 ? 9.293 -0.505 -3.923 1.00 94.31 73 VAL A O 1
ATOM 607 N N . ARG A 1 74 ? 9.646 -2.408 -5.052 1.00 94.44 74 ARG A N 1
ATOM 608 C CA . ARG A 1 74 ? 9.293 -1.857 -6.366 1.00 94.44 74 ARG A CA 1
ATOM 609 C C . ARG A 1 74 ? 7.825 -1.445 -6.422 1.00 94.44 74 ARG A C 1
ATOM 611 O O . ARG A 1 74 ? 7.534 -0.332 -6.859 1.00 94.44 74 ARG A O 1
ATOM 618 N N . LEU A 1 75 ? 6.910 -2.299 -5.964 1.00 94.81 75 LEU A N 1
ATOM 619 C CA . LEU A 1 75 ? 5.475 -2.012 -5.962 1.00 94.81 75 LEU A CA 1
ATOM 620 C C . LEU A 1 75 ? 5.151 -0.782 -5.118 1.00 94.81 75 LEU A C 1
ATOM 622 O O . LEU A 1 75 ? 4.404 0.080 -5.580 1.00 94.81 75 LEU A O 1
ATOM 626 N N . ARG A 1 76 ? 5.761 -0.632 -3.936 1.00 94.81 76 ARG A N 1
ATOM 627 C CA . ARG A 1 76 ? 5.561 0.542 -3.073 1.00 94.81 76 ARG A CA 1
ATOM 628 C C . ARG A 1 76 ? 6.018 1.859 -3.687 1.00 94.81 76 ARG A C 1
ATOM 630 O O . ARG A 1 76 ? 5.588 2.906 -3.207 1.00 94.81 76 ARG A O 1
ATOM 637 N N . GLN A 1 77 ? 6.813 1.868 -4.759 1.00 90.81 77 GLN A N 1
ATOM 638 C CA . GLN A 1 77 ? 7.148 3.120 -5.450 1.00 90.81 77 GLN A CA 1
ATOM 639 C C . GLN A 1 77 ? 5.904 3.862 -5.950 1.00 90.81 77 GLN A C 1
ATOM 641 O O . GLN A 1 77 ? 5.845 5.091 -5.888 1.00 90.81 77 GLN A O 1
ATOM 646 N N . SER A 1 78 ? 4.887 3.108 -6.362 1.00 86.75 78 SER A N 1
ATOM 647 C CA . SER A 1 78 ? 3.515 3.572 -6.520 1.00 86.75 78 SER A CA 1
ATOM 648 C C . SER A 1 78 ? 2.723 3.091 -5.308 1.00 86.75 78 SER A C 1
ATOM 650 O O . SER A 1 78 ? 2.384 1.921 -5.251 1.00 86.75 78 SER A O 1
ATOM 652 N N . ALA A 1 79 ? 2.452 3.950 -4.324 1.00 90.56 79 ALA A N 1
ATOM 653 C CA . ALA A 1 79 ? 1.761 3.575 -3.083 1.00 90.56 79 ALA A CA 1
ATOM 654 C C . ALA A 1 79 ? 0.262 3.973 -3.112 1.00 90.56 79 ALA A C 1
ATOM 656 O O . ALA A 1 79 ? -0.127 4.947 -2.455 1.00 90.56 79 ALA A O 1
ATOM 657 N N . PRO A 1 80 ? -0.615 3.269 -3.865 1.00 93.50 80 PRO A N 1
ATOM 658 C CA . PRO A 1 80 ? -2.017 3.650 -4.071 1.00 93.50 80 PRO A CA 1
ATOM 659 C C . PRO A 1 80 ? -2.893 3.525 -2.819 1.00 93.50 80 PRO A C 1
ATOM 661 O O . PRO A 1 80 ? -4.057 3.907 -2.855 1.00 93.50 80 PRO A O 1
ATOM 664 N N . PHE A 1 81 ? -2.362 3.041 -1.701 1.00 93.06 81 PHE A N 1
ATOM 665 C CA . PHE A 1 81 ? -3.080 2.906 -0.432 1.00 93.06 81 PHE A CA 1
ATOM 666 C C . PHE A 1 81 ? -2.923 4.123 0.498 1.00 93.06 81 PHE A C 1
ATOM 668 O O . PHE A 1 81 ? -3.746 4.314 1.388 1.00 93.06 81 PHE A O 1
ATOM 675 N N . VAL A 1 82 ? -1.923 4.994 0.285 1.00 88.19 82 VAL A N 1
ATOM 676 C CA . VAL A 1 82 ? -1.638 6.142 1.182 1.00 88.19 82 VAL A CA 1
ATOM 677 C C . VAL A 1 82 ? -2.812 7.124 1.263 1.00 88.19 82 VAL A C 1
ATOM 679 O O . VAL A 1 82 ? -2.990 7.793 2.276 1.00 88.19 82 VAL A O 1
ATOM 682 N N . GLY A 1 83 ? -3.665 7.163 0.235 1.00 84.69 83 GLY A N 1
ATOM 683 C CA . GLY A 1 83 ? -4.870 7.998 0.208 1.00 84.69 83 GLY A CA 1
ATOM 684 C C . GLY A 1 83 ? -5.913 7.690 1.292 1.00 84.69 83 GLY A C 1
ATOM 685 O O . GLY A 1 83 ? -6.832 8.488 1.445 1.00 84.69 83 GLY A O 1
ATOM 686 N N . LEU A 1 84 ? -5.784 6.575 2.024 1.00 87.38 84 LEU A N 1
ATOM 687 C CA . LEU A 1 84 ? -6.611 6.261 3.198 1.00 87.38 84 LEU A CA 1
ATOM 688 C C . LEU A 1 84 ? -6.211 7.047 4.450 1.00 87.38 84 LEU A C 1
ATOM 690 O O . LEU A 1 84 ? -7.039 7.263 5.333 1.00 87.38 84 LEU A O 1
ATOM 694 N N . LEU A 1 85 ? -4.947 7.456 4.564 1.00 86.88 85 LEU A N 1
ATOM 695 C CA . LEU A 1 85 ? -4.487 8.186 5.738 1.00 86.88 85 LEU A CA 1
ATOM 696 C C . LEU A 1 85 ? -4.927 9.658 5.654 1.00 86.88 85 LEU A C 1
ATOM 698 O O . LEU A 1 85 ? -4.809 10.278 4.591 1.00 86.88 85 LEU A O 1
ATOM 702 N N . PRO A 1 86 ? -5.377 10.264 6.770 1.00 87.38 86 PRO A N 1
ATOM 703 C CA . PRO A 1 86 ? -5.600 11.703 6.833 1.00 87.38 86 PRO A CA 1
ATOM 704 C C . PRO A 1 86 ? -4.337 12.470 6.429 1.00 87.38 86 PRO A C 1
ATOM 706 O O . PRO A 1 86 ? -3.226 12.080 6.790 1.00 87.38 86 PRO A O 1
ATOM 709 N N . LYS A 1 87 ? -4.493 13.603 5.733 1.00 87.12 87 LYS A N 1
ATOM 710 C CA . LYS A 1 87 ? -3.350 14.421 5.281 1.00 87.12 87 LYS A CA 1
ATOM 711 C C . LYS A 1 87 ? -2.406 14.803 6.422 1.00 87.12 87 LYS A C 1
ATOM 713 O O . LYS A 1 87 ? -1.195 14.791 6.233 1.00 87.12 87 LYS A O 1
ATOM 718 N N . GLU A 1 88 ? -2.950 15.101 7.599 1.00 86.00 88 GLU A N 1
ATOM 719 C CA . GLU A 1 88 ? -2.162 15.420 8.795 1.00 86.00 88 GLU A CA 1
ATOM 720 C C . GLU A 1 88 ? -1.316 14.233 9.267 1.00 86.00 88 GLU A C 1
ATOM 722 O O . GLU A 1 88 ? -0.154 14.411 9.621 1.00 86.00 88 GLU A O 1
ATOM 727 N N . GLN A 1 89 ? -1.859 13.013 9.197 1.00 86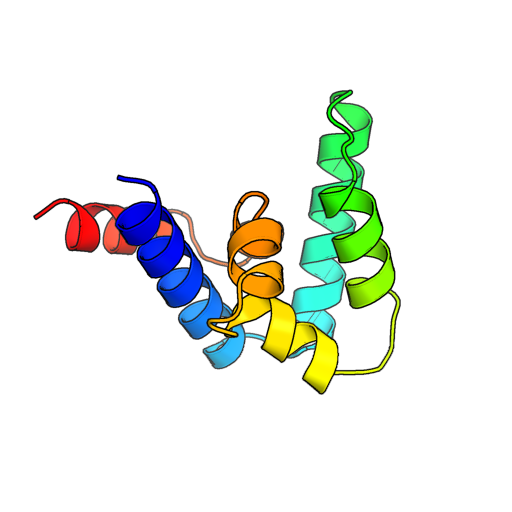.88 89 GLN A N 1
ATOM 728 C CA . GLN A 1 89 ? -1.132 11.789 9.537 1.00 86.88 89 GLN A CA 1
ATOM 729 C C . GLN A 1 89 ? 0.003 11.525 8.543 1.00 86.88 89 GLN A C 1
ATOM 731 O O . GLN A 1 89 ? 1.106 11.177 8.954 1.00 86.88 89 GLN A O 1
ATOM 736 N N . VAL A 1 90 ? -0.250 11.718 7.245 1.00 85.50 90 VAL A N 1
ATOM 737 C CA . VAL A 1 90 ? 0.785 11.604 6.206 1.00 85.50 90 VAL A CA 1
ATOM 738 C C . VAL A 1 90 ? 1.877 12.652 6.422 1.00 85.50 90 VAL A C 1
ATOM 740 O O . VAL A 1 90 ? 3.056 12.321 6.346 1.00 85.50 90 VAL A O 1
ATOM 743 N N . ARG A 1 91 ? 1.504 13.901 6.738 1.00 86.50 91 ARG A N 1
ATOM 744 C CA . ARG A 1 91 ? 2.460 14.978 7.026 1.00 86.50 91 ARG A CA 1
ATOM 745 C C . ARG A 1 91 ? 3.344 14.637 8.224 1.00 86.50 91 ARG A C 1
ATOM 747 O O . ARG A 1 91 ? 4.557 14.708 8.089 1.00 86.50 91 ARG A O 1
ATOM 754 N N . LYS A 1 92 ? 2.748 14.199 9.337 1.00 87.19 92 LYS A N 1
ATOM 755 C CA . LYS A 1 92 ? 3.483 13.795 10.543 1.00 87.19 92 LYS A CA 1
ATOM 756 C C . LYS A 1 92 ? 4.509 12.694 10.248 1.00 87.19 92 LYS A C 1
ATOM 758 O O . LYS A 1 92 ? 5.659 12.821 10.637 1.00 87.19 92 LYS A O 1
ATOM 763 N N . LEU A 1 93 ? 4.114 11.655 9.507 1.00 84.88 93 LEU A N 1
ATOM 764 C CA . LEU A 1 93 ? 5.022 10.560 9.133 1.00 84.88 93 LEU A CA 1
ATOM 765 C C . LEU A 1 93 ? 6.168 11.027 8.219 1.00 84.88 93 LEU A C 1
ATOM 767 O O . LEU A 1 93 ? 7.279 10.521 8.325 1.00 84.88 93 LEU A O 1
ATOM 771 N N . ASN A 1 94 ? 5.917 11.994 7.331 1.00 84.12 94 ASN A N 1
ATOM 772 C CA . ASN A 1 94 ? 6.973 12.595 6.512 1.00 84.12 94 ASN A CA 1
ATOM 773 C C . ASN A 1 94 ? 7.948 13.439 7.351 1.00 84.12 94 ASN A C 1
ATOM 775 O O . ASN A 1 94 ? 9.146 13.398 7.096 1.00 84.12 94 ASN A O 1
ATOM 779 N N . GLU A 1 95 ? 7.443 14.204 8.325 1.00 86.31 95 GLU A N 1
ATOM 780 C CA . GLU A 1 95 ? 8.258 15.017 9.240 1.00 86.31 95 GLU A CA 1
ATOM 781 C C . GLU A 1 95 ? 9.154 14.131 10.121 1.00 86.31 95 GLU A C 1
ATOM 783 O O . GLU A 1 95 ? 10.347 14.397 10.233 1.00 86.31 95 GLU A O 1
ATOM 788 N N . GLU A 1 96 ? 8.613 13.040 10.674 1.00 83.38 96 GLU A N 1
ATOM 789 C CA . GLU A 1 96 ? 9.356 12.063 11.488 1.00 83.38 96 GLU A CA 1
ATOM 790 C C . GLU A 1 96 ? 10.472 11.344 10.716 1.00 83.38 96 GLU A C 1
ATOM 792 O O . GLU A 1 96 ? 11.457 10.937 11.319 1.00 83.38 96 GLU A O 1
ATOM 797 N N . ALA A 1 97 ? 10.333 11.177 9.399 1.00 79.12 97 ALA A N 1
ATOM 798 C CA . ALA A 1 97 ? 11.352 10.543 8.561 1.00 79.12 97 ALA A CA 1
ATOM 799 C C . ALA A 1 97 ? 12.428 11.516 8.044 1.00 79.12 97 ALA A C 1
ATOM 801 O O . ALA A 1 97 ? 13.425 11.070 7.476 1.00 79.12 97 ALA A O 1
ATOM 802 N N . ALA A 1 98 ? 12.207 12.827 8.174 1.00 74.25 98 ALA A N 1
ATOM 803 C CA . ALA A 1 98 ? 13.123 13.869 7.711 1.00 74.25 98 ALA A CA 1
ATOM 804 C C . ALA A 1 98 ? 14.015 14.446 8.826 1.00 74.25 98 ALA A C 1
ATOM 80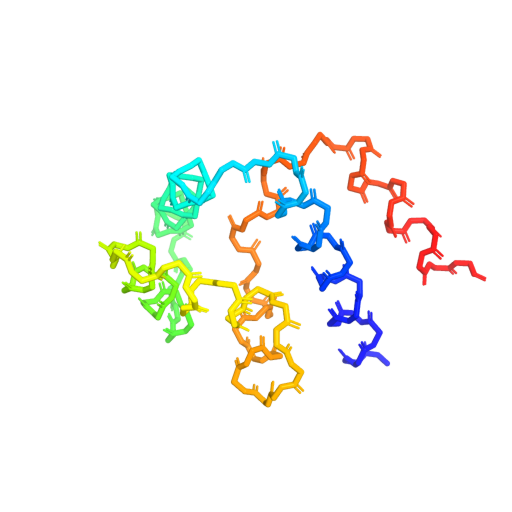6 O O . ALA A 1 98 ? 14.977 15.150 8.511 1.00 74.25 98 ALA A O 1
ATOM 807 N N . GLY A 1 99 ? 13.672 14.191 10.094 1.00 60.84 99 GLY A N 1
A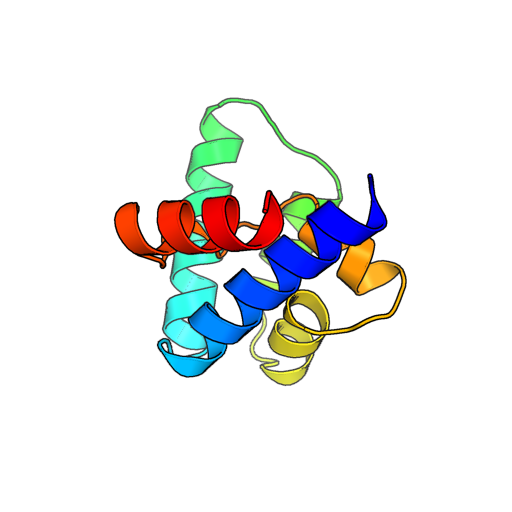TOM 808 C CA . GLY A 1 99 ? 14.461 14.548 11.280 1.00 60.84 99 GLY A CA 1
ATOM 809 C C . GLY A 1 99 ? 15.326 13.396 11.765 1.00 60.84 99 GLY A C 1
ATOM 810 O O . GLY A 1 99 ? 16.403 13.701 12.322 1.00 60.84 99 GLY A O 1
#

Sequence (99 aa):
MHHELDELRRTMALEVVRRFTPREIRAQILANLHRWRRQGVWGAAYKEWQDIAEGLDDGELFAAMLGRDENAVRLRQSAPFVGLLPKEQVRKLNEEAAG

Radius of gyration: 12.86 Å; chains: 1; bounding box: 29×28×30 Å

Secondary structure (DSSP, 8-state):
-HHHHHHHHHHHHHHHHHHS-HHHHHHHHHHHHHHHHHTT---HHHHHHHHHHHSS-HHHHHHHHH--SHHHHHHHTS-TTGGGS-HHHHHHHHHHHH-

pLDDT: mean 90.76, std 7.83, range [58.56, 98.25]